Protein AF-A0A8J5UCP8-F1 (afdb_monomer_lite)

Structure (mmCIF, N/CA/C/O backbone):
data_AF-A0A8J5UCP8-F1
#
_entry.id   AF-A0A8J5UCP8-F1
#
loop_
_atom_site.group_PDB
_atom_site.id
_atom_site.type_symbol
_atom_site.label_atom_id
_atom_site.label_alt_id
_atom_site.label_comp_id
_atom_site.label_asym_id
_atom_site.label_entity_id
_atom_site.label_seq_id
_atom_site.pdbx_PDB_ins_code
_atom_site.Cartn_x
_atom_site.Cartn_y
_atom_site.Cartn_z
_atom_site.occupancy
_atom_site.B_iso_or_equiv
_atom_site.auth_seq_id
_atom_site.auth_comp_id
_atom_site.auth_asym_id
_atom_site.auth_atom_id
_atom_site.pdbx_PDB_model_num
ATOM 1 N N . MET A 1 1 ? -13.308 10.046 8.898 1.00 84.31 1 MET A N 1
ATOM 2 C CA . MET A 1 1 ? -12.055 10.839 8.897 1.00 84.31 1 MET A CA 1
ATOM 3 C C . MET A 1 1 ? -11.126 10.222 7.867 1.00 84.31 1 MET A C 1
ATOM 5 O O . MET A 1 1 ? -11.099 8.999 7.781 1.00 84.31 1 MET A O 1
ATOM 9 N N . LYS A 1 2 ? -10.440 11.036 7.058 1.00 91.06 2 LYS A N 1
ATOM 10 C CA . LYS A 1 2 ? -9.576 10.555 5.973 1.00 91.06 2 LYS A CA 1
ATOM 11 C C . LYS A 1 2 ? -8.112 10.637 6.389 1.00 91.06 2 LYS A C 1
ATOM 13 O O . LYS A 1 2 ? -7.702 11.662 6.929 1.00 91.06 2 LYS A O 1
ATOM 18 N N . LEU A 1 3 ? -7.354 9.572 6.151 1.00 91.88 3 LEU A N 1
ATOM 19 C CA . LEU A 1 3 ? -5.916 9.517 6.401 1.00 91.88 3 LEU A CA 1
ATOM 20 C C . LEU A 1 3 ? -5.183 9.265 5.088 1.00 91.88 3 LEU A C 1
ATOM 22 O O . LEU A 1 3 ? -5.502 8.340 4.342 1.00 91.88 3 LEU A O 1
ATOM 26 N N . GLU A 1 4 ? -4.182 10.092 4.828 1.00 93.81 4 GLU A N 1
ATOM 27 C CA . GLU A 1 4 ? -3.324 9.969 3.660 1.00 93.81 4 GLU A CA 1
ATOM 28 C C . GLU A 1 4 ? -1.965 9.404 4.079 1.00 93.81 4 GLU A C 1
ATOM 30 O O . GLU A 1 4 ? -1.316 9.924 4.987 1.00 93.81 4 GLU A O 1
ATOM 35 N N . ILE A 1 5 ? -1.536 8.333 3.415 1.00 89.50 5 ILE A N 1
ATOM 36 C CA . ILE A 1 5 ? -0.233 7.704 3.627 1.00 89.50 5 ILE A CA 1
ATOM 37 C C . ILE A 1 5 ? 0.682 8.093 2.468 1.00 89.50 5 ILE A C 1
ATOM 39 O O . ILE A 1 5 ? 0.409 7.775 1.309 1.00 89.50 5 ILE A O 1
ATOM 43 N N . GLN A 1 6 ? 1.791 8.762 2.779 1.00 91.38 6 GLN A N 1
ATOM 44 C CA . GLN A 1 6 ? 2.808 9.099 1.787 1.00 91.38 6 GLN A CA 1
ATOM 45 C C . GLN A 1 6 ? 3.792 7.944 1.611 1.00 91.38 6 GLN A C 1
ATOM 47 O O . GLN A 1 6 ? 4.455 7.526 2.561 1.00 91.38 6 GLN A O 1
ATOM 52 N N . MET A 1 7 ? 3.903 7.443 0.380 1.00 88.69 7 MET A N 1
ATOM 53 C CA . MET A 1 7 ? 4.788 6.336 0.041 1.00 88.69 7 MET A CA 1
ATOM 54 C C . MET A 1 7 ? 6.001 6.820 -0.757 1.00 88.69 7 MET A C 1
ATOM 56 O O . MET A 1 7 ? 5.907 7.188 -1.933 1.00 88.69 7 MET A O 1
ATOM 60 N N . TYR A 1 8 ? 7.158 6.783 -0.102 1.00 85.69 8 TYR A N 1
ATOM 61 C CA . TYR A 1 8 ? 8.428 7.266 -0.644 1.00 85.69 8 TYR A CA 1
ATOM 62 C C . TYR A 1 8 ? 9.111 6.237 -1.560 1.00 85.69 8 TYR A C 1
ATOM 64 O O . TYR A 1 8 ? 9.626 6.585 -2.616 1.00 85.69 8 TYR A O 1
ATOM 72 N N . LEU A 1 9 ? 9.069 4.952 -1.203 1.00 83.12 9 LEU A N 1
ATOM 73 C CA . LEU A 1 9 ? 9.706 3.865 -1.954 1.00 83.12 9 LEU A CA 1
ATOM 74 C C . LEU A 1 9 ? 8.779 2.646 -2.053 1.00 83.12 9 LEU A C 1
ATOM 76 O O . LEU A 1 9 ? 7.801 2.563 -1.307 1.00 83.12 9 LEU A O 1
ATOM 80 N N . PRO A 1 10 ? 9.078 1.683 -2.943 1.00 82.31 10 PRO A N 1
ATOM 81 C CA . PRO A 1 10 ? 8.308 0.455 -3.045 1.00 82.31 10 PRO A CA 1
ATOM 82 C C . PRO A 1 10 ? 8.325 -0.313 -1.736 1.00 82.31 10 PRO A C 1
ATOM 84 O O . PRO A 1 10 ? 9.383 -0.636 -1.190 1.00 82.31 10 PRO A O 1
ATOM 87 N N . TRP A 1 11 ? 7.133 -0.662 -1.273 1.00 80.44 11 TRP A N 1
ATOM 88 C CA . TRP A 1 11 ? 6.984 -1.554 -0.145 1.00 80.44 11 TRP A CA 1
ATOM 89 C C . TRP A 1 11 ? 7.091 -2.997 -0.636 1.00 80.44 11 TRP A C 1
ATOM 91 O O . TRP A 1 11 ? 6.313 -3.417 -1.487 1.00 80.44 11 TRP A O 1
ATOM 101 N N . ARG A 1 12 ? 8.075 -3.752 -0.139 1.00 79.56 12 ARG A N 1
ATOM 102 C CA . ARG A 1 12 ? 8.323 -5.128 -0.609 1.00 79.56 12 ARG A CA 1
ATOM 103 C C . ARG A 1 12 ? 7.327 -6.145 -0.060 1.00 79.56 12 ARG A C 1
ATOM 105 O O . ARG A 1 12 ? 7.059 -7.141 -0.720 1.00 79.56 12 ARG A O 1
ATOM 112 N N . ASP A 1 13 ? 6.799 -5.896 1.134 1.00 88.75 13 ASP A N 1
ATOM 113 C CA . ASP A 1 13 ? 5.909 -6.819 1.835 1.00 88.75 13 ASP A CA 1
ATOM 114 C C . ASP A 1 13 ? 4.502 -6.236 2.014 1.00 88.75 13 ASP A C 1
ATOM 116 O O . ASP A 1 13 ? 4.174 -5.585 3.010 1.00 88.75 13 ASP A O 1
ATOM 120 N N . PHE A 1 14 ? 3.666 -6.454 1.005 1.00 88.56 14 PHE A N 1
ATOM 121 C CA . PHE A 1 14 ? 2.298 -5.945 0.982 1.00 88.56 14 PHE A CA 1
ATOM 122 C C . PHE A 1 14 ? 1.388 -6.587 2.033 1.00 88.56 14 PHE A C 1
ATOM 124 O O . PHE A 1 14 ? 0.389 -5.970 2.394 1.00 88.56 14 PHE A O 1
ATOM 131 N N . ILE A 1 15 ? 1.720 -7.783 2.533 1.00 90.62 15 ILE A N 1
ATOM 132 C CA . ILE A 1 15 ? 0.950 -8.442 3.597 1.00 90.62 15 ILE A CA 1
ATOM 133 C C . ILE A 1 15 ? 1.161 -7.668 4.892 1.00 90.62 15 ILE A C 1
ATOM 135 O O . ILE A 1 15 ? 0.193 -7.181 5.470 1.00 90.62 15 ILE A O 1
ATOM 139 N N . THR A 1 16 ? 2.422 -7.433 5.260 1.00 91.31 16 THR A N 1
ATOM 140 C CA . THR A 1 16 ? 2.762 -6.622 6.436 1.00 91.31 16 THR A CA 1
ATOM 141 C C . THR A 1 16 ? 2.144 -5.223 6.350 1.00 91.31 16 THR A C 1
ATOM 143 O O . THR A 1 16 ? 1.614 -4.707 7.333 1.00 91.31 16 THR A O 1
ATOM 146 N N . LEU A 1 17 ? 2.151 -4.600 5.165 1.00 92.06 17 LEU A N 1
ATOM 147 C CA . LEU A 1 17 ? 1.514 -3.294 4.974 1.00 92.06 17 LEU A CA 1
ATOM 148 C C . LEU A 1 17 ? -0.010 -3.350 5.168 1.00 92.06 17 LEU A C 1
ATOM 150 O O . LEU A 1 17 ? -0.590 -2.435 5.759 1.00 92.06 17 LEU A O 1
ATOM 154 N N . ALA A 1 18 ? -0.658 -4.408 4.677 1.00 93.00 18 ALA A N 1
ATOM 155 C CA . ALA A 1 18 ? -2.094 -4.602 4.824 1.00 93.00 18 ALA A CA 1
ATOM 156 C C . ALA A 1 18 ? -2.496 -4.840 6.281 1.00 93.00 18 ALA A C 1
ATOM 158 O O . ALA A 1 18 ? -3.490 -4.268 6.731 1.00 93.00 18 ALA A O 1
ATOM 159 N N . GLU A 1 19 ? -1.711 -5.622 7.020 1.00 94.94 19 GLU A N 1
ATOM 160 C CA . GLU A 1 19 ? -1.904 -5.870 8.450 1.00 94.94 19 GLU A CA 1
ATOM 161 C C . GLU A 1 19 ? -1.721 -4.589 9.268 1.00 94.94 19 GLU A C 1
ATOM 163 O O . GLU A 1 19 ? -2.574 -4.254 10.085 1.00 94.94 19 GLU A O 1
ATOM 168 N N . ALA A 1 20 ? -0.674 -3.807 8.988 1.00 92.56 20 ALA A N 1
ATOM 169 C CA . ALA A 1 20 ? -0.411 -2.550 9.690 1.00 92.56 20 ALA A CA 1
ATOM 170 C C . ALA A 1 20 ? -1.528 -1.507 9.503 1.00 92.56 20 ALA A C 1
ATOM 172 O O . ALA A 1 20 ? -1.761 -0.669 10.373 1.00 92.56 20 ALA A O 1
ATOM 173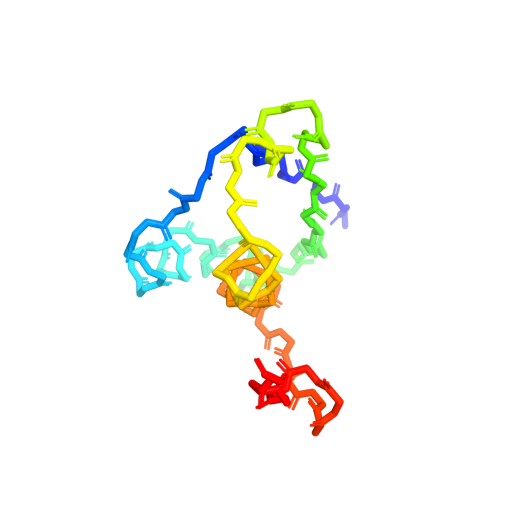 N N . THR A 1 21 ? -2.224 -1.548 8.367 1.00 93.62 21 THR A N 1
ATOM 174 C CA . THR A 1 21 ? -3.295 -0.600 8.029 1.00 93.62 21 THR A CA 1
ATOM 175 C C . THR A 1 21 ? -4.699 -1.131 8.333 1.00 93.62 21 THR A C 1
ATOM 177 O O . THR A 1 21 ? -5.648 -0.346 8.339 1.00 93.62 21 THR A O 1
ATOM 180 N N . ALA A 1 22 ? -4.847 -2.425 8.647 1.00 95.06 22 ALA A N 1
ATOM 181 C CA . ALA A 1 22 ? -6.133 -3.041 8.975 1.00 95.06 22 ALA A CA 1
ATOM 182 C C . ALA A 1 22 ? -6.837 -2.386 10.174 1.00 95.06 22 ALA A C 1
ATOM 184 O O . ALA A 1 22 ? -7.983 -1.978 9.994 1.00 95.06 22 ALA A O 1
ATOM 185 N N . PRO A 1 23 ? -6.174 -2.125 11.321 1.00 96.31 23 PRO A N 1
ATOM 186 C CA . PRO A 1 23 ? -6.842 -1.500 12.463 1.00 96.31 23 PRO A CA 1
ATOM 187 C C . PRO A 1 23 ? -7.432 -0.121 12.147 1.00 96.31 23 PRO A C 1
ATOM 189 O O . PRO A 1 23 ? -8.452 0.266 12.709 1.00 96.31 23 PRO A O 1
ATOM 192 N N . LEU A 1 24 ? -6.805 0.630 11.234 1.00 94.75 24 LEU A N 1
ATOM 193 C CA . LEU A 1 24 ? -7.306 1.936 10.807 1.00 94.75 24 LEU A CA 1
ATOM 194 C C . LEU A 1 24 ? -8.556 1.786 9.929 1.00 94.75 24 LEU A C 1
ATOM 196 O O . LEU A 1 24 ? -9.528 2.516 10.109 1.00 94.75 24 LEU A O 1
ATOM 200 N N . ARG A 1 25 ? -8.575 0.818 9.009 1.00 93.44 25 ARG A N 1
ATOM 201 C CA . ARG A 1 25 ? -9.784 0.528 8.224 1.00 93.44 25 ARG A CA 1
ATOM 202 C C . ARG A 1 25 ? -10.922 0.039 9.117 1.00 93.44 25 ARG A C 1
ATOM 204 O O . ARG A 1 25 ? -12.039 0.529 8.985 1.00 93.44 25 ARG A O 1
ATOM 211 N N . ASP A 1 26 ? -10.623 -0.851 10.059 1.00 94.88 26 ASP A N 1
ATOM 212 C CA . ASP A 1 26 ? -11.600 -1.424 10.992 1.00 94.88 26 ASP A CA 1
ATOM 213 C C . ASP A 1 26 ? -12.183 -0.361 11.936 1.00 94.88 26 ASP A C 1
ATOM 215 O O . ASP A 1 26 ? -13.354 -0.418 12.306 1.00 94.88 26 ASP A O 1
ATOM 219 N N . ALA A 1 27 ? -11.397 0.668 12.264 1.00 95.62 27 ALA A N 1
ATOM 220 C CA . ALA A 1 27 ? -11.854 1.850 12.992 1.00 95.62 27 ALA A CA 1
ATOM 221 C C . ALA A 1 27 ? -12.667 2.844 12.128 1.00 95.62 27 ALA A C 1
ATOM 223 O O . ALA A 1 27 ? -13.076 3.896 12.622 1.00 95.62 27 ALA A O 1
ATOM 224 N N . GLY A 1 28 ? -12.915 2.537 10.849 1.00 94.19 28 GLY A N 1
ATOM 225 C CA . GLY A 1 28 ? -13.736 3.341 9.940 1.00 94.19 28 GLY A CA 1
ATOM 226 C C . GLY A 1 28 ? -13.006 4.516 9.281 1.00 94.19 28 GLY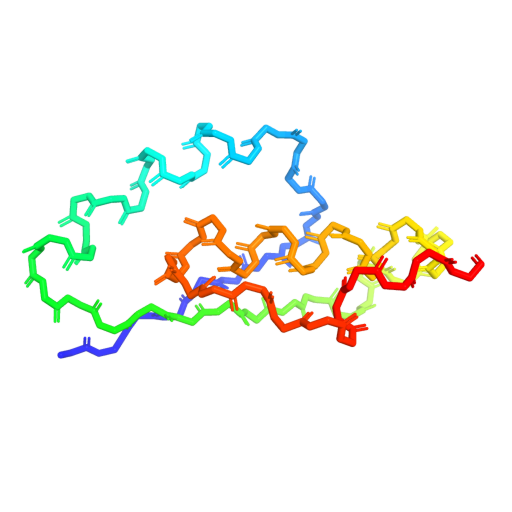 A C 1
ATOM 227 O O . GLY A 1 28 ? -13.657 5.451 8.802 1.00 94.19 28 GLY A O 1
ATOM 228 N N . PHE A 1 29 ? -11.669 4.515 9.257 1.00 94.56 29 PHE A N 1
ATOM 229 C CA . PHE A 1 29 ? -10.915 5.520 8.509 1.00 94.56 29 PHE A CA 1
ATOM 230 C C . PHE A 1 29 ? -10.937 5.222 7.008 1.00 94.56 29 PHE A C 1
ATOM 232 O O . PHE A 1 29 ? -10.687 4.101 6.570 1.00 94.56 29 PHE A O 1
ATOM 239 N N . GLU A 1 30 ? -11.163 6.263 6.207 1.00 94.50 30 GLU A N 1
ATOM 240 C CA . GLU A 1 30 ? -10.926 6.199 4.766 1.00 94.50 30 GLU A CA 1
ATOM 241 C C . GLU A 1 30 ? -9.432 6.427 4.519 1.00 94.50 30 GLU A C 1
ATOM 243 O O . GLU A 1 30 ? -8.900 7.486 4.866 1.00 94.50 30 GLU A O 1
ATOM 248 N N . LEU A 1 31 ? -8.750 5.436 3.946 1.00 94.31 31 LEU A N 1
ATOM 249 C CA . LEU A 1 31 ? -7.315 5.505 3.676 1.00 94.31 31 LEU A CA 1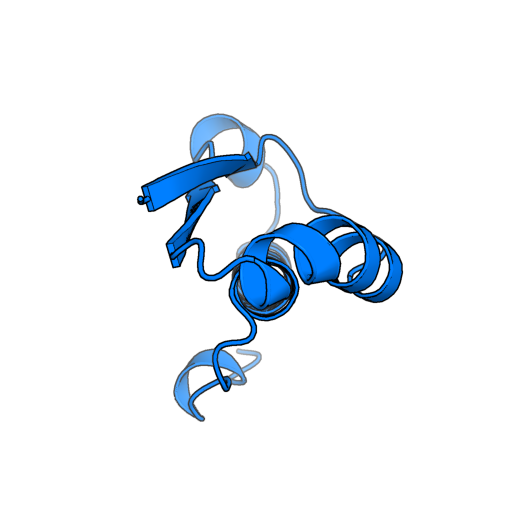
ATOM 250 C C . LEU A 1 31 ? -7.057 5.802 2.197 1.00 94.31 31 LEU A C 1
ATOM 252 O O . LEU A 1 31 ? -7.714 5.247 1.317 1.00 94.31 31 LEU A O 1
ATOM 256 N N . SER A 1 32 ? -6.062 6.638 1.917 1.00 92.81 32 SER A N 1
ATOM 257 C CA . SER A 1 32 ? -5.536 6.858 0.567 1.00 92.81 32 SER A CA 1
ATOM 258 C C . SER A 1 32 ? -4.013 6.852 0.566 1.00 92.81 32 SER A C 1
ATOM 260 O O . SER A 1 32 ? -3.380 7.133 1.583 1.00 92.81 32 SER A O 1
ATOM 262 N N . VAL A 1 33 ? -3.420 6.534 -0.585 1.00 91.69 33 VAL A N 1
ATOM 263 C CA . VAL A 1 33 ? -1.965 6.512 -0.768 1.00 91.69 33 VAL A CA 1
ATOM 264 C C . VAL A 1 33 ? -1.565 7.548 -1.798 1.00 91.69 33 VAL A C 1
ATOM 266 O O . VAL A 1 33 ? -2.152 7.600 -2.879 1.00 91.69 33 VAL A O 1
ATOM 269 N N . THR A 1 34 ? -0.514 8.296 -1.483 1.00 92.31 34 THR A N 1
ATOM 270 C CA . THR A 1 34 ? 0.086 9.272 -2.391 1.00 92.31 34 THR A CA 1
ATOM 271 C C . THR A 1 34 ? 1.548 8.914 -2.599 1.00 92.31 34 THR A C 1
ATOM 273 O O . THR A 1 34 ? 2.280 8.645 -1.645 1.00 92.31 34 THR A O 1
ATOM 276 N N . PHE A 1 35 ? 1.976 8.859 -3.858 1.00 90.88 35 PHE A N 1
ATOM 277 C CA . PHE A 1 35 ? 3.312 8.401 -4.230 1.00 90.88 35 PHE A CA 1
ATOM 278 C C . PHE A 1 35 ? 4.233 9.578 -4.515 1.00 90.88 35 PHE A C 1
ATOM 280 O O . PHE A 1 35 ? 3.858 10.533 -5.195 1.00 90.88 35 PHE A O 1
ATOM 287 N N . ASN A 1 36 ? 5.472 9.490 -4.040 1.00 90.62 36 ASN A N 1
ATOM 288 C CA . ASN A 1 36 ? 6.490 10.465 -4.401 1.00 90.62 36 ASN A CA 1
ATOM 289 C C . ASN A 1 36 ? 7.029 10.179 -5.810 1.00 90.62 36 ASN A C 1
ATOM 291 O O . ASN A 1 36 ? 7.977 9.417 -5.982 1.00 90.62 36 ASN A O 1
ATOM 295 N N . GLU A 1 37 ? 6.459 10.818 -6.828 1.00 88.44 37 GLU A N 1
ATOM 296 C CA . GLU A 1 37 ? 6.825 10.541 -8.224 1.00 88.44 37 GLU A CA 1
ATOM 297 C C . GLU A 1 37 ? 8.324 10.702 -8.527 1.00 88.44 37 GLU A C 1
ATOM 299 O O . GLU A 1 37 ? 8.845 9.977 -9.369 1.00 88.44 37 GLU A O 1
ATOM 304 N N . LYS A 1 38 ? 9.053 11.572 -7.810 1.00 89.25 38 LYS A N 1
ATOM 305 C CA . LYS A 1 38 ? 10.504 11.726 -8.010 1.00 89.25 38 LYS A CA 1
ATOM 306 C C . LYS A 1 38 ? 11.281 10.484 -7.584 1.00 89.25 38 LYS A C 1
ATOM 308 O O . LYS A 1 38 ? 12.176 10.060 -8.299 1.00 89.25 38 LYS A O 1
ATOM 313 N N . GLN A 1 39 ? 10.932 9.897 -6.443 1.00 85.44 39 GLN A N 1
ATOM 314 C CA . GLN A 1 39 ? 11.605 8.695 -5.939 1.00 85.44 39 GLN A CA 1
ATOM 315 C C . GLN A 1 39 ? 11.189 7.440 -6.704 1.00 85.44 39 GLN A C 1
ATOM 317 O O . GLN A 1 39 ? 11.977 6.517 -6.877 1.00 85.44 39 GLN A O 1
ATOM 322 N N . TRP A 1 40 ? 9.957 7.419 -7.208 1.00 87.75 40 TRP A N 1
ATOM 323 C CA . TRP A 1 40 ? 9.459 6.308 -8.008 1.00 87.75 40 TRP A CA 1
ATOM 324 C C . TRP A 1 40 ? 9.909 6.373 -9.478 1.00 87.75 40 TRP A C 1
ATOM 326 O O . TRP A 1 40 ? 9.754 5.384 -10.192 1.00 87.75 40 TRP A O 1
ATOM 336 N N . ALA A 1 41 ? 10.470 7.497 -9.941 1.00 88.25 41 ALA A N 1
ATOM 337 C CA . ALA A 1 41 ? 10.938 7.673 -11.318 1.00 88.25 41 ALA A CA 1
ATOM 338 C C . ALA A 1 41 ? 12.141 6.787 -11.677 1.00 88.25 41 ALA A C 1
ATOM 340 O O . ALA A 1 41 ? 12.308 6.437 -12.841 1.00 88.25 41 ALA A O 1
ATOM 341 N N . GLU A 1 42 ? 12.954 6.402 -10.691 1.00 87.25 42 GLU A N 1
ATOM 342 C CA . GLU A 1 42 ? 14.139 5.554 -10.894 1.00 87.25 42 GLU A CA 1
ATOM 343 C C . GLU A 1 42 ? 13.786 4.073 -11.118 1.00 87.25 42 GLU A C 1
ATOM 345 O O . GLU A 1 42 ? 14.637 3.270 -11.499 1.00 87.25 42 GLU A O 1
ATOM 350 N N . ILE A 1 43 ? 12.524 3.692 -10.900 1.00 86.12 43 ILE A N 1
ATOM 351 C CA . ILE A 1 43 ? 12.052 2.314 -11.025 1.00 86.12 43 ILE A CA 1
ATOM 352 C C . ILE A 1 43 ? 11.454 2.123 -12.422 1.00 86.12 43 ILE A C 1
ATOM 354 O O . ILE A 1 43 ? 10.594 2.916 -12.821 1.00 86.12 43 ILE A O 1
ATOM 358 N N . PRO A 1 44 ? 11.819 1.052 -13.154 1.00 89.00 44 PRO A N 1
ATOM 359 C CA . PRO A 1 44 ? 11.208 0.777 -14.448 1.00 89.00 44 PRO A CA 1
ATOM 360 C C . PRO A 1 44 ? 9.683 0.676 -14.329 1.00 89.00 44 PRO A C 1
ATOM 362 O O . PRO A 1 44 ? 9.167 0.056 -13.394 1.00 89.00 44 PRO A O 1
ATOM 365 N N . SER A 1 45 ? 8.969 1.271 -15.288 1.00 85.56 45 SER A N 1
ATOM 366 C CA . SER A 1 45 ? 7.513 1.481 -15.237 1.00 85.56 45 SER A CA 1
ATOM 367 C C . SER A 1 45 ? 6.729 0.216 -14.894 1.00 85.56 45 SER A C 1
ATOM 369 O O . SER A 1 45 ? 5.898 0.249 -13.994 1.00 85.56 45 SER A O 1
ATOM 371 N N . GLN A 1 46 ? 7.062 -0.916 -15.517 1.00 80.56 46 GLN A N 1
ATOM 372 C CA . GLN A 1 46 ? 6.398 -2.202 -15.273 1.00 80.56 46 GLN A CA 1
ATOM 373 C C . GLN A 1 46 ? 6.442 -2.636 -13.794 1.00 80.56 46 GLN A C 1
ATOM 375 O O . GLN A 1 46 ? 5.445 -3.103 -13.247 1.00 80.56 46 GLN A O 1
ATOM 380 N N . TYR A 1 47 ? 7.573 -2.432 -13.109 1.00 83.75 47 TYR A N 1
ATOM 381 C CA . TYR A 1 47 ? 7.708 -2.756 -11.687 1.00 83.75 47 TYR A CA 1
ATOM 382 C C . TYR A 1 47 ? 7.078 -1.673 -10.818 1.00 83.75 47 TYR A C 1
ATOM 384 O O . TYR A 1 47 ? 6.412 -1.985 -9.831 1.00 83.75 47 TYR A O 1
ATOM 392 N N . ARG A 1 48 ? 7.276 -0.406 -11.191 1.00 88.06 48 ARG A N 1
ATOM 393 C CA . ARG A 1 48 ? 6.740 0.764 -10.497 1.00 88.06 48 ARG A CA 1
ATOM 394 C C . ARG A 1 48 ? 5.219 0.684 -10.384 1.00 88.06 48 ARG A C 1
ATOM 396 O O . ARG A 1 48 ? 4.678 0.770 -9.286 1.00 88.06 48 ARG A O 1
ATOM 403 N N . ASP A 1 49 ? 4.546 0.483 -11.508 1.00 86.81 49 ASP A N 1
ATOM 404 C CA . ASP A 1 49 ? 3.092 0.554 -11.604 1.00 86.81 49 ASP A CA 1
ATOM 405 C C . ASP A 1 49 ? 2.449 -0.645 -10.891 1.00 86.81 49 ASP A C 1
ATOM 407 O O . ASP A 1 49 ? 1.513 -0.467 -10.111 1.00 86.81 49 ASP A O 1
ATOM 411 N N . PHE A 1 50 ? 3.043 -1.839 -11.020 1.00 86.19 50 PHE A N 1
ATOM 412 C CA . PHE A 1 50 ? 2.651 -3.017 -10.243 1.00 86.19 50 PHE A CA 1
ATOM 413 C C . PHE A 1 50 ? 2.736 -2.780 -8.725 1.00 86.19 50 PHE A C 1
ATOM 415 O O . PHE A 1 50 ? 1.781 -3.054 -7.996 1.00 86.19 50 PHE A O 1
ATOM 422 N N . HIS A 1 51 ? 3.852 -2.227 -8.236 1.00 89.25 51 HIS A N 1
ATOM 423 C CA . HIS A 1 51 ? 4.013 -1.958 -6.805 1.00 89.25 51 HIS A CA 1
ATOM 424 C C . HIS A 1 51 ? 3.044 -0.878 -6.316 1.00 89.25 51 HIS A C 1
ATOM 426 O O . HIS A 1 51 ? 2.461 -1.047 -5.249 1.00 89.25 51 HIS A O 1
ATOM 432 N N . LYS A 1 52 ? 2.806 0.194 -7.089 1.00 90.19 52 LYS A N 1
ATOM 433 C CA . LYS A 1 52 ? 1.818 1.226 -6.728 1.00 90.19 52 LYS A CA 1
ATOM 434 C C . LYS A 1 52 ? 0.423 0.627 -6.559 1.00 90.19 52 LY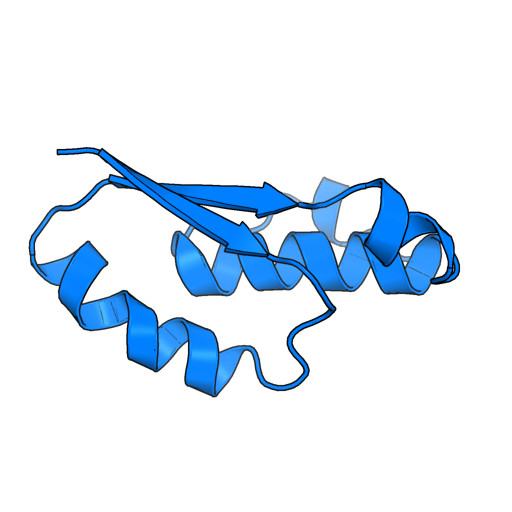S A C 1
ATOM 436 O O . LYS A 1 52 ? -0.244 0.888 -5.559 1.00 90.19 52 LYS A O 1
ATOM 441 N N . VAL A 1 53 ? 0.006 -0.220 -7.497 1.00 90.31 53 VAL A N 1
ATOM 442 C CA . VAL A 1 53 ? -1.285 -0.916 -7.453 1.00 90.31 53 VAL A CA 1
ATOM 443 C C . VAL A 1 53 ? -1.406 -1.791 -6.202 1.00 90.31 53 VAL A C 1
ATOM 445 O O . VAL A 1 53 ? -2.400 -1.702 -5.477 1.00 90.31 53 VAL A O 1
ATOM 448 N N . LEU A 1 54 ? -0.394 -2.614 -5.917 1.00 90.75 54 LEU A N 1
ATOM 449 C CA . LEU A 1 54 ? -0.407 -3.479 -4.738 1.00 90.75 54 LEU A CA 1
ATOM 450 C C . LEU A 1 54 ? -0.363 -2.689 -3.428 1.00 90.75 54 LEU A C 1
ATOM 452 O O . LEU A 1 54 ? -1.058 -3.054 -2.482 1.00 90.75 54 LEU A O 1
ATOM 456 N N . THR A 1 55 ? 0.390 -1.588 -3.373 1.00 92.50 55 THR A N 1
ATOM 457 C CA . THR A 1 55 ? 0.406 -0.687 -2.217 1.00 92.50 55 THR A CA 1
ATOM 458 C C . THR A 1 55 ? -0.976 -0.089 -1.973 1.00 92.50 55 THR A C 1
ATOM 460 O O . THR A 1 55 ? -1.436 -0.107 -0.834 1.00 92.50 55 THR A O 1
ATOM 463 N N . ILE A 1 56 ? -1.658 0.401 -3.018 1.00 92.12 56 ILE A N 1
ATOM 464 C CA . ILE A 1 56 ? -3.024 0.926 -2.884 1.00 92.12 56 ILE A CA 1
ATOM 465 C C . ILE A 1 56 ? -3.930 -0.158 -2.307 1.00 92.12 56 ILE A C 1
ATOM 467 O O . ILE A 1 56 ? -4.571 0.091 -1.293 1.00 92.12 56 ILE A O 1
ATOM 471 N N . LYS A 1 57 ? -3.934 -1.367 -2.885 1.00 92.25 57 LYS A N 1
ATOM 472 C CA . LYS A 1 57 ? -4.747 -2.483 -2.378 1.00 92.25 57 LYS A CA 1
ATOM 473 C C . LYS A 1 57 ? -4.461 -2.772 -0.906 1.00 92.25 57 LYS A C 1
ATOM 475 O O . LYS A 1 57 ? -5.393 -2.885 -0.118 1.00 92.25 57 LYS A O 1
ATOM 480 N N . ALA A 1 58 ? -3.188 -2.908 -0.545 1.00 92.44 58 ALA A N 1
ATOM 481 C CA . ALA A 1 58 ? -2.784 -3.246 0.814 1.00 92.44 58 ALA A CA 1
ATOM 482 C C . ALA A 1 58 ? -3.250 -2.186 1.820 1.00 92.44 58 ALA A C 1
ATOM 484 O O . ALA A 1 58 ? -3.783 -2.527 2.870 1.00 92.44 58 ALA A O 1
ATOM 485 N N . VAL A 1 59 ? -3.105 -0.903 1.480 1.00 93.06 59 VAL A N 1
ATOM 486 C CA . VAL A 1 59 ? -3.477 0.202 2.369 1.00 93.06 59 VAL A CA 1
ATOM 487 C C . VAL A 1 59 ? -4.985 0.409 2.421 1.00 93.06 59 VAL A C 1
ATOM 489 O O . VAL A 1 59 ? -5.545 0.540 3.503 1.00 93.06 59 VAL A O 1
ATOM 492 N N . THR A 1 60 ? -5.669 0.463 1.283 1.00 92.50 60 THR A N 1
ATOM 493 C CA . THR A 1 60 ? -7.082 0.865 1.240 1.00 92.50 60 THR A CA 1
ATOM 494 C C . THR A 1 60 ? -8.041 -0.312 1.374 1.00 92.50 60 THR A C 1
ATOM 496 O O . THR A 1 60 ? -9.205 -0.111 1.703 1.00 92.50 60 THR A O 1
ATOM 499 N N . GLY A 1 61 ? -7.574 -1.539 1.130 1.00 89.44 61 GLY A N 1
ATOM 500 C CA . GLY A 1 61 ? -8.423 -2.724 1.023 1.00 89.44 61 GLY A CA 1
ATOM 501 C C . GLY A 1 61 ? -9.255 -2.772 -0.264 1.00 89.44 61 GLY A C 1
ATOM 502 O O . GLY A 1 61 ? -10.052 -3.691 -0.426 1.00 89.44 61 GLY A O 1
ATOM 503 N N . ALA A 1 62 ? -9.090 -1.809 -1.180 1.00 86.31 62 ALA A N 1
ATOM 504 C CA . ALA A 1 62 ? -9.869 -1.748 -2.411 1.00 86.31 62 ALA A CA 1
ATOM 505 C C . ALA A 1 62 ? -9.554 -2.929 -3.340 1.00 86.31 62 ALA A C 1
ATOM 507 O O . ALA A 1 62 ? -8.395 -3.313 -3.516 1.00 86.31 62 ALA A O 1
ATOM 508 N N . GLU A 1 63 ? -10.584 -3.476 -3.986 1.00 80.31 63 GLU A N 1
ATOM 509 C CA . GLU A 1 63 ? -10.383 -4.489 -5.015 1.00 80.31 63 GLU A CA 1
ATOM 510 C C . GLU A 1 63 ? -9.609 -3.924 -6.210 1.00 80.31 63 GLU A C 1
ATOM 512 O O . GLU A 1 63 ? -9.775 -2.774 -6.625 1.00 80.31 63 GLU A O 1
ATOM 517 N N . LEU A 1 64 ? -8.745 -4.757 -6.788 1.00 73.06 64 LEU A N 1
ATOM 518 C CA . LEU A 1 64 ? -8.005 -4.386 -7.984 1.00 73.06 64 LEU A CA 1
ATOM 519 C C . LEU A 1 64 ? -8.868 -4.635 -9.216 1.00 73.06 64 LEU A C 1
ATOM 521 O O . LEU A 1 64 ? -9.182 -5.778 -9.536 1.00 73.06 64 LEU A O 1
ATOM 525 N N . GLY A 1 65 ? -9.204 -3.569 -9.941 1.00 66.25 65 GLY A N 1
ATOM 526 C CA . GLY A 1 65 ? -9.824 -3.691 -11.257 1.00 66.25 65 GLY A CA 1
ATOM 527 C C . GLY A 1 65 ? -8.887 -4.353 -12.276 1.00 66.25 65 GLY A C 1
ATOM 528 O O . GLY A 1 65 ? -7.665 -4.249 -12.177 1.00 66.25 65 GLY A O 1
ATOM 529 N N . ALA A 1 66 ? -9.455 -4.984 -13.308 1.00 59.69 66 ALA A N 1
ATOM 530 C CA . ALA A 1 66 ? -8.703 -5.714 -14.340 1.00 59.69 66 ALA A CA 1
ATOM 531 C C . ALA 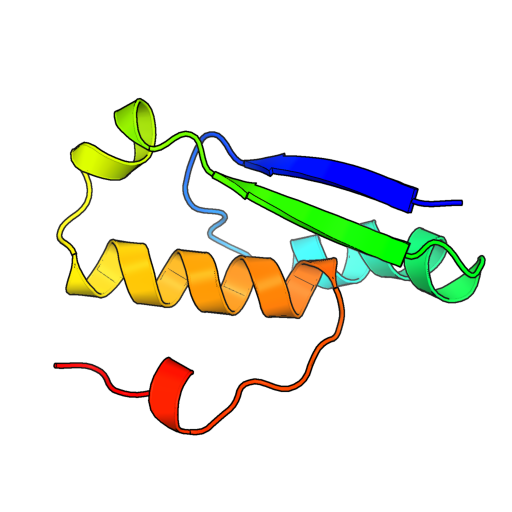A 1 66 ? -7.663 -4.858 -15.096 1.00 59.69 66 ALA A C 1
ATOM 533 O O . ALA A 1 66 ? -6.672 -5.385 -15.599 1.00 59.69 66 ALA A O 1
ATOM 534 N N . ALA A 1 67 ? -7.858 -3.538 -15.163 1.00 61.69 67 ALA A N 1
ATOM 535 C CA . ALA A 1 67 ? -6.885 -2.608 -15.738 1.00 61.69 67 ALA A CA 1
ATOM 536 C C . ALA A 1 67 ? -5.583 -2.521 -14.918 1.00 61.69 67 ALA A C 1
ATOM 538 O O . ALA A 1 67 ? -4.520 -2.301 -15.490 1.00 61.69 67 ALA A O 1
ATOM 539 N N . ASN A 1 68 ? -5.656 -2.765 -13.607 1.00 57.72 68 ASN A N 1
ATOM 540 C CA . ASN A 1 68 ? -4.534 -2.652 -12.674 1.00 57.72 68 ASN A CA 1
ATOM 541 C C . ASN A 1 68 ? -3.624 -3.898 -12.669 1.00 57.72 68 ASN A C 1
ATOM 543 O O . ASN A 1 68 ? -2.573 -3.883 -12.039 1.00 57.72 68 ASN A O 1
ATOM 547 N N . LEU A 1 69 ? -4.027 -4.981 -13.347 1.00 58.09 69 LEU A N 1
ATOM 548 C CA . LEU A 1 69 ? -3.304 -6.262 -13.406 1.00 58.09 69 LEU A CA 1
ATOM 549 C C . LEU A 1 69 ? -2.610 -6.509 -14.752 1.00 58.09 69 LEU A C 1
ATOM 551 O O . LEU A 1 69 ? -2.049 -7.583 -14.971 1.00 58.09 69 LEU A O 1
ATOM 555 N N . ARG A 1 70 ? -2.665 -5.550 -15.681 1.00 57.00 70 ARG A N 1
ATOM 556 C CA . ARG A 1 70 ? -2.001 -5.690 -16.978 1.00 57.00 70 ARG A CA 1
ATOM 557 C C . ARG A 1 70 ? -0.504 -5.454 -16.805 1.00 57.00 70 ARG A C 1
ATOM 559 O O . ARG A 1 70 ? -0.044 -4.319 -16.854 1.00 57.00 70 ARG A O 1
ATOM 566 N N . PHE A 1 71 ? 0.239 -6.538 -16.609 1.00 53.50 71 PHE A N 1
ATOM 567 C CA . PHE A 1 71 ? 1.669 -6.566 -16.891 1.00 53.50 71 PHE A CA 1
ATOM 568 C C . PHE A 1 71 ? 1.830 -6.369 -18.406 1.00 53.50 71 PHE A C 1
ATOM 570 O O . PHE A 1 71 ? 1.407 -7.233 -19.176 1.00 53.50 71 PHE A O 1
ATOM 577 N N . GLN A 1 72 ? 2.313 -5.198 -18.827 1.00 48.62 72 GLN A N 1
ATOM 578 C CA . GLN A 1 72 ? 2.786 -4.973 -20.197 1.00 48.62 72 GLN A CA 1
ATOM 579 C C . GLN A 1 72 ? 4.249 -5.383 -20.301 1.00 48.62 72 GLN A C 1
ATOM 581 O O . GLN A 1 72 ? 4.995 -5.077 -19.342 1.00 48.62 72 GLN A O 1
#

Sequence (72 aa):
MKLEIQMYLPWRDFITLAEATAPLRDAGFELSVTFNEKQWAEIPSQYRDFHKVLTIKAVTGAELGAANLRFQ

Organism: NCBI:txid485398

Secondary structure (DSSP, 8-state):
-EEEEEE-S--S-HHHHHHHHHHHHHTTPEEEEEE-HHHHTTS-HHHHHHHHHHHHHHHH-PPPPGGGG---

pLDDT: mean 86.01, std 10.99, range [48.62, 96.31]

Foldseek 3Di:
DEDEDEDEDQDPDLQVLLVVQVVVVVVVYQYYYDYDCVSLVVPPPLVSLLSVQSNRCSNRVDDDDPVSPDRD

Radius of gyration: 12.33 Å; chains: 1; 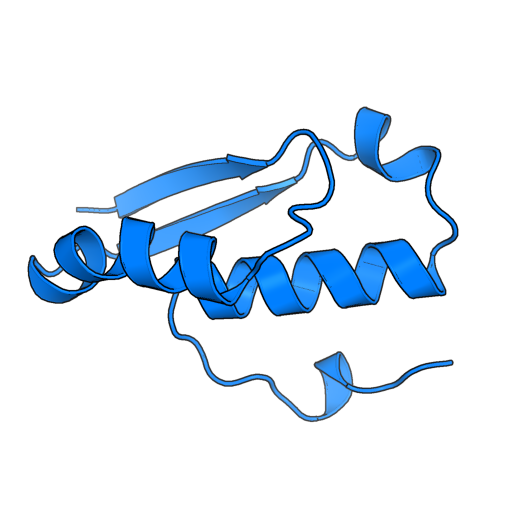bounding box: 28×20×33 Å